Protein 5Y4M (pdb70)

Sequence (150 aa):
PCDEPLVSSGLPHVAFSSSSSSISGSSYSPGYAKINKRGGAGGWSPSDSDHYQWLQVDFGNRKQISAIATQGRYSSSDWVTQYRMMLYSDTGRNWKPYHQDGNIWAFPGNINSDGVVRHELQHPIIARYVRIVPLDWNGEGRIGLRIEVYGCAA

Nearest PDB structures (foldseek):
  5y4m-assembly1_A  TM=1.007E+00  e=1.841E-32  Homo sapiens
  1iqd-assembly1_C  TM=9.347E-01  e=3.687E-14  Homo sapiens
  4ki5-assembly1_M  TM=9.322E-01  e=5.749E-14  Homo sapiens
  7kbt-assembly1_A  TM=9.196E-01  e=7.393E-13  Sus scrofa
  4lpl-assembly1_A  TM=7.654E-01  e=4.663E-06  Clostridium perfringens ATCC 13124

Structure (mmCIF, N/CA/C/O backbone):
data_5Y4M
#
_entry.id   5Y4M
#
_cell.length_a   36.250
_cell.length_b   59.680
_cell.length_c   62.599
_cell.angle_alpha   90.00
_cell.angle_beta   90.00
_cell.angle_gamma   90.00
#
_symmetry.space_group_name_H-M   'P 21 21 21'
#
loop_
_entity.id
_entity.type
_entity.pdbx_description
1 polymer 'human CASPR2 Disc domain'
2 non-polymer 1,2-ETHANEDIOL
3 water water
#
loop_
_atom_site.group_PDB
_atom_site.id
_atom_site.type_symbol
_atom_site.label_atom_id
_atom_site.label_alt_id
_atom_site.label_comp_id
_atom_site.label_asym_id
_atom_site.label_entity_id
_atom_site.label_seq_id
_atom_site.pdbx_PDB_ins_code
_atom_site.Cartn_x
_atom_site.Cartn_y
_atom_site.Cartn_z
_atom_site.occupancy
_atom_site.B_iso_or_equiv
_atom_site.auth_seq_id
_atom_site.auth_comp_id
_atom_site.auth_asym_id
_atom_site.auth_atom_id
_atom_site.pdbx_PDB_model_num
ATOM 1 N N . PRO A 1 5 ? -11.546 25.804 -24.362 1.00 31.65 34 PRO A N 1
ATOM 2 C CA . PRO A 1 5 ? -10.727 25.036 -23.420 1.00 31.41 34 PRO A CA 1
ATOM 3 C C . PRO A 1 5 ? -10.946 23.536 -23.552 1.00 29.61 34 PRO A C 1
ATOM 4 O O . PRO A 1 5 ? -11.982 23.084 -24.035 1.00 31.46 34 PRO A O 1
ATOM 8 N N . CYS A 1 6 ? -9.954 22.770 -23.119 1.00 26.25 35 CYS A N 1
ATOM 9 C CA . CYS A 1 6 ? -9.981 21.313 -23.192 1.00 25.09 35 CYS A CA 1
ATOM 10 C C . CYS A 1 6 ? -9.999 20.802 -21.758 1.00 23.34 35 CYS A C 1
ATOM 11 O O . CYS A 1 6 ? -8.956 20.451 -21.198 1.00 23.95 35 CYS A O 1
ATOM 14 N N . ASP A 1 7 ? -11.197 20.761 -21.156 1.00 22.64 36 ASP A N 1
ATOM 15 C CA . ASP A 1 7 ? -11.280 20.488 -19.724 1.00 22.98 36 ASP A CA 1
ATOM 16 C C . ASP A 1 7 ? -12.607 19.857 -19.304 1.00 21.79 36 ASP A C 1
ATOM 17 O O . ASP A 1 7 ? -13.061 20.078 -18.176 1.00 22.37 36 ASP A O 1
ATOM 22 N N . GLU A 1 8 ? -13.228 19.068 -20.173 1.00 20.15 37 GLU A N 1
ATOM 23 C CA . GLU A 1 8 ? -14.423 18.338 -19.784 1.00 19.97 37 GLU A CA 1
ATOM 24 C C . GLU A 1 8 ? -14.045 17.142 -18.909 1.00 17.14 37 GLU A C 1
ATOM 25 O O . GLU A 1 8 ? -13.000 16.523 -19.110 1.00 16.11 37 GLU A O 1
ATOM 31 N N . PRO A 1 9 ? -14.892 16.778 -17.947 1.00 16.52 38 PRO A N 1
ATOM 32 C CA . PRO A 1 9 ? -14.643 15.549 -17.177 1.00 16.18 38 PRO A CA 1
ATOM 33 C C . PRO A 1 9 ? -14.801 14.332 -18.078 1.00 16.48 38 PRO A C 1
ATOM 34 O O . PRO A 1 9 ? -15.860 14.111 -18.665 1.00 19.17 38 PRO A O 1
ATOM 38 N N . LEU A 1 10 ? -13.7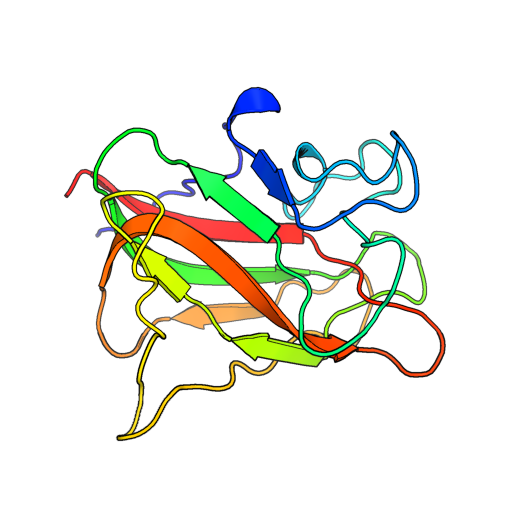35 13.543 -18.184 1.00 14.66 39 LEU A N 1
ATOM 39 C CA . LEU A 1 10 ? -13.710 12.393 -19.078 1.00 15.08 39 LEU A CA 1
ATOM 40 C C . LEU A 1 10 ? -14.068 11.081 -18.397 1.00 14.57 39 LEU A C 1
ATOM 41 O O . LEU A 1 10 ? -14.378 10.108 -19.096 1.00 17.00 39 LEU A O 1
ATOM 46 N N . VAL A 1 11 ? -14.042 11.028 -17.066 1.00 13.42 40 VAL A N 1
ATOM 47 C CA . VAL A 1 11 ? -14.223 9.782 -16.325 1.00 13.16 40 VAL A CA 1
ATOM 48 C C . VAL A 1 11 ? -15.628 9.641 -15.747 1.00 14.39 40 VAL A C 1
ATOM 49 O O . VAL A 1 11 ? -16.171 8.534 -15.696 1.00 14.91 40 VAL A O 1
ATOM 53 N N . SER A 1 12 ? -16.240 10.758 -15.342 1.00 15.60 41 SER A N 1
ATOM 54 C CA A SER A 1 12 ? -17.464 10.690 -14.544 0.52 17.03 41 SER A CA 1
ATOM 55 C CA B SER A 1 12 ? -17.464 10.689 -14.544 0.48 17.60 41 SER A CA 1
ATOM 56 C C . SER A 1 12 ? -18.558 9.885 -15.234 1.00 16.96 41 SER A C 1
ATOM 57 O O . SER A 1 12 ? -19.340 9.196 -14.567 1.00 16.92 41 SER A O 1
ATOM 62 N N . GLY A 1 13 ? -18.642 9.966 -16.560 1.00 16.90 42 GLY A N 1
ATOM 63 C CA . GLY A 1 13 ? -19.699 9.308 -17.297 1.00 18.45 42 GLY A CA 1
ATOM 64 C C . GLY A 1 13 ? -19.398 7.917 -17.817 1.00 19.53 42 GLY A C 1
ATOM 65 O O . GLY A 1 13 ? -20.256 7.333 -18.484 1.00 21.82 42 GLY A O 1
ATOM 66 N N . LEU A 1 14 ? -18.231 7.350 -17.519 1.00 17.35 43 LEU A N 1
ATOM 67 C CA . LEU A 1 14 ? -17.832 6.087 -18.127 1.00 17.77 43 LEU A CA 1
ATOM 68 C C . LEU A 1 14 ? -18.524 4.901 -17.461 1.00 17.11 43 LEU A C 1
ATOM 69 O O . LEU A 1 14 ? -18.737 4.899 -16.249 1.00 17.05 43 LEU A O 1
ATOM 74 N N . PRO A 1 15 ? -18.842 3.861 -18.225 1.00 17.46 44 PRO A N 1
ATOM 75 C CA . PRO A 1 15 ? -19.391 2.643 -17.627 1.00 17.34 44 PRO A CA 1
ATOM 76 C C . PRO A 1 15 ? -18.295 1.845 -16.937 1.00 15.74 44 PRO A C 1
ATOM 77 O O . PRO A 1 15 ? -17.103 2.046 -17.172 1.00 15.70 44 PRO A O 1
ATOM 81 N N . HIS A 1 16 ? -18.728 0.911 -16.084 1.00 16.27 45 HIS A N 1
ATOM 82 C CA . HIS A 1 16 ? -17.781 0.050 -15.375 1.00 16.28 45 HIS A CA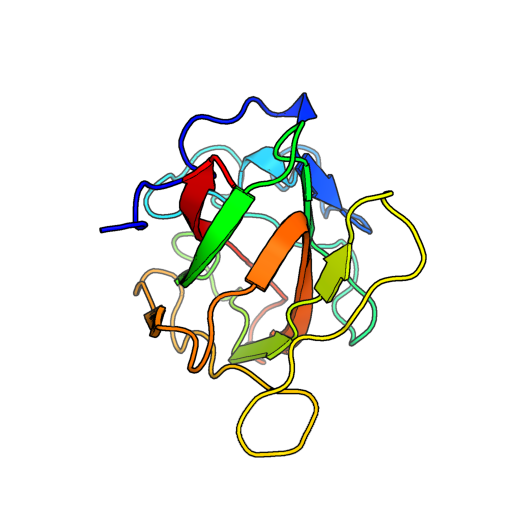 1
ATOM 83 C C . HIS A 1 16 ? -16.790 -0.622 -16.316 1.00 15.16 45 HIS A C 1
ATOM 84 O O . HIS A 1 16 ? -15.620 -0.799 -15.963 1.00 15.10 45 HIS A O 1
ATOM 91 N N . VAL A 1 17 ? -17.238 -1.017 -17.514 1.00 14.51 46 VAL A N 1
ATOM 92 C CA . VAL A 1 17 ? -16.377 -1.771 -18.421 1.00 15.24 46 VAL A CA 1
ATOM 93 C C . VAL A 1 17 ? -15.176 -0.974 -18.916 1.00 15.72 46 VAL A C 1
ATOM 94 O O . VAL A 1 17 ? -14.231 -1.563 -19.443 1.00 17.34 46 VAL A O 1
ATOM 98 N N . ALA A 1 18 ? -15.188 0.353 -18.766 1.00 14.13 47 ALA A N 1
ATOM 99 C CA . ALA A 1 18 ? -14.050 1.172 -19.164 1.00 14.00 47 ALA A CA 1
ATOM 100 C C . ALA A 1 18 ? -12.924 1.157 -18.139 1.00 13.22 47 ALA A C 1
ATOM 101 O O . ALA A 1 18 ? -11.822 1.619 -18.446 1.00 14.12 47 ALA A O 1
ATOM 103 N N . PHE A 1 19 ? -13.175 0.634 -16.945 1.00 13.22 48 PHE A N 1
ATOM 104 C CA . PHE A 1 19 ? -12.208 0.639 -15.859 1.00 12.52 48 PHE A CA 1
ATOM 105 C C . PHE A 1 19 ? -11.602 -0.744 -15.674 1.00 13.05 48 PHE A C 1
ATOM 106 O O . PHE A 1 19 ? -12.275 -1.767 -15.827 1.00 15.03 48 PHE A O 1
ATOM 114 N N . SER A 1 20 ? -10.336 -0.765 -15.279 1.00 12.88 49 SER A N 1
ATOM 115 C CA . SER A 1 20 ? -9.679 -2.003 -14.896 1.00 12.91 49 SER A CA 1
ATOM 116 C C . SER A 1 20 ? -8.641 -1.661 -13.839 1.00 12.31 49 SER A C 1
ATOM 117 O O . SER A 1 20 ? -8.345 -0.490 -13.592 1.00 12.77 49 SER A O 1
ATOM 120 N N . SER A 1 21 ? -8.099 -2.691 -13.197 1.00 12.70 50 SER A N 1
ATOM 121 C CA . SER A 1 21 ? -7.122 -2.449 -12.145 1.00 12.80 50 SER A CA 1
ATOM 122 C C . SER A 1 21 ? -6.274 -3.690 -11.941 1.00 12.34 50 SER A C 1
ATOM 123 O O . SER A 1 21 ? -6.652 -4.795 -12.337 1.00 13.88 50 SER A O 1
ATOM 126 N N . SER A 1 22 ? -5.139 -3.489 -11.274 1.00 13.48 51 SER A N 1
ATOM 127 C CA . SER A 1 22 ? -4.274 -4.603 -10.909 1.00 14.66 51 SER A CA 1
ATOM 128 C C . SER A 1 22 ? -5.012 -5.628 -10.053 1.00 15.35 51 SER A C 1
ATOM 129 O O . SER A 1 22 ? -4.834 -6.839 -10.234 1.00 18.03 51 SER A O 1
ATOM 132 N N . SER A 1 23 ? -5.838 -5.162 -9.115 1.00 14.37 52 SER A N 1
ATOM 133 C CA . SER A 1 23 ? -6.615 -6.015 -8.224 1.00 15.68 52 SER A CA 1
ATOM 134 C C . SER A 1 23 ? -7.639 -5.135 -7.526 1.00 14.85 52 SER A C 1
ATOM 135 O O . SER A 1 23 ? -7.623 -3.910 -7.660 1.00 15.49 52 SER A O 1
ATOM 138 N N . SER A 1 24 ? -8.521 -5.775 -6.764 1.00 14.77 53 SER A N 1
ATOM 139 C CA A SER A 1 24 ? -9.475 -5.064 -5.926 0.56 14.29 53 SER A CA 1
ATOM 140 C CA B SER A 1 24 ? -9.478 -5.065 -5.927 0.44 14.75 53 SER A CA 1
ATOM 141 C C . SER A 1 24 ? -9.714 -5.886 -4.668 1.00 14.07 53 SER A C 1
ATOM 142 O O . SER A 1 24 ? -9.633 -7.116 -4.689 1.00 15.79 53 SER A O 1
ATOM 147 N N . ILE A 1 25 ? -10.019 -5.196 -3.567 1.00 14.27 54 ILE A N 1
ATOM 148 C CA . ILE A 1 25 ? -10.256 -5.908 -2.310 1.00 14.43 54 ILE A CA 1
ATOM 149 C C . ILE A 1 25 ? -11.468 -6.821 -2.428 1.00 15.13 54 ILE A C 1
ATOM 150 O O . ILE A 1 25 ? -11.475 -7.939 -1.899 1.00 17.08 54 ILE A O 1
ATOM 155 N N . SER A 1 26 ? -12.501 -6.366 -3.127 1.00 14.78 55 SER A N 1
ATOM 156 C CA . SER A 1 26 ? -13.735 -7.112 -3.335 1.00 15.08 55 SER A CA 1
ATOM 157 C C . SER A 1 26 ? -14.493 -6.412 -4.450 1.00 15.39 55 SER A C 1
ATOM 158 O O . SER A 1 26 ? -14.060 -5.373 -4.961 1.00 15.18 55 SER A O 1
ATOM 161 N N . GLY A 1 27 ? -15.651 -6.973 -4.801 1.00 16.38 56 GLY A N 1
ATOM 162 C CA . GLY A 1 27 ? -16.483 -6.358 -5.818 1.00 17.19 56 GLY A CA 1
ATOM 163 C C . GLY A 1 27 ? -16.891 -4.934 -5.494 1.00 16.14 56 GLY A C 1
ATOM 164 O O . GLY A 1 27 ? -17.037 -4.108 -6.400 1.00 15.99 56 GLY A O 1
ATOM 165 N N . SER A 1 28 ? -17.071 -4.617 -4.207 1.00 15.56 57 SER A N 1
ATOM 166 C CA A SER A 1 28 ? -17.462 -3.259 -3.848 0.37 15.31 57 SER A CA 1
ATOM 167 C CA B SER A 1 28 ? -17.445 -3.265 -3.802 0.63 15.41 57 SER A CA 1
ATOM 168 C C . SER A 1 28 ? -16.327 -2.265 -4.040 1.00 14.45 57 SER A C 1
ATOM 169 O O . SER A 1 28 ? -16.580 -1.059 -4.061 1.00 14.83 57 SER A O 1
ATOM 174 N N . TYR A 1 29 ? -15.096 -2.743 -4.197 1.00 12.93 58 TYR A N 1
ATOM 175 C CA . TYR A 1 29 ? -13.942 -1.897 -4.456 1.00 12.71 58 TYR A CA 1
ATOM 176 C C . TYR A 1 29 ? -13.552 -1.907 -5.931 1.00 12.92 58 TYR A C 1
ATOM 177 O O . TYR A 1 29 ? -12.424 -1.527 -6.281 1.00 13.92 58 TYR A O 1
ATOM 186 N N . SER A 1 30 ? -14.454 -2.358 -6.800 1.00 13.61 59 SER A N 1
ATOM 187 C CA . SER A 1 30 ? -14.163 -2.452 -8.219 1.00 14.76 59 SER A CA 1
ATOM 188 C C . SER A 1 30 ? -13.741 -1.090 -8.765 1.00 13.38 59 SER A C 1
ATOM 189 O O . SER A 1 30 ? -14.196 -0.045 -8.286 1.00 13.55 59 SER A O 1
ATOM 192 N N . PRO A 1 31 ? -12.884 -1.073 -9.788 1.00 13.01 60 PRO A N 1
ATOM 193 C CA . PRO A 1 31 ? -12.302 0.201 -10.219 1.00 13.47 60 PRO A CA 1
ATOM 194 C C . PRO A 1 31 ? -13.305 1.192 -10.777 1.00 12.90 60 PRO A C 1
ATOM 195 O O . PRO A 1 31 ? -13.043 2.397 -10.724 1.00 13.62 60 PRO A O 1
ATOM 199 N N . GLY A 1 32 ? -14.457 0.738 -11.271 1.00 12.48 61 GLY A N 1
ATOM 200 C CA . GLY A 1 32 ? -15.485 1.664 -11.711 1.00 13.43 61 GLY A CA 1
ATOM 201 C C . GLY A 1 32 ? -16.074 2.522 -10.603 1.00 13.25 61 GLY A C 1
ATOM 202 O O . GLY A 1 32 ? -16.794 3.481 -10.901 1.00 15.26 61 GLY A O 1
ATOM 203 N N . TYR A 1 33 ? -15.798 2.200 -9.338 1.00 12.42 62 TYR A N 1
ATOM 204 C CA . TYR A 1 33 ? -16.195 3.054 -8.234 1.00 12.37 62 TYR A CA 1
ATOM 205 C C . TYR A 1 33 ? -15.209 4.192 -7.980 1.00 12.83 62 TYR A C 1
ATOM 206 O O . TYR A 1 33 ? -15.440 4.998 -7.075 1.00 16.12 62 TYR A O 1
ATOM 215 N N . ALA A 1 34 ? -14.153 4.313 -8.785 1.00 11.91 63 ALA A N 1
ATOM 216 C CA . ALA A 1 34 ? -13.127 5.338 -8.585 1.00 11.98 63 ALA A CA 1
ATOM 217 C C . ALA A 1 34 ? -13.478 6.654 -9.275 1.00 12.61 63 ALA A C 1
ATOM 218 O O . ALA A 1 34 ? -12.694 7.193 -10.056 1.00 12.67 63 ALA A O 1
ATOM 220 N N . LYS A 1 35 ? -14.658 7.193 -8.973 1.00 12.63 64 LYS A N 1
ATOM 221 C CA . LYS A 1 35 ? -15.136 8.440 -9.567 1.00 12.13 64 LYS A CA 1
ATOM 222 C C . LYS A 1 35 ? -15.289 9.488 -8.473 1.00 12.59 64 LYS A C 1
ATOM 223 O O . LYS A 1 35 ? -15.946 9.235 -7.458 1.00 13.04 64 LYS A O 1
ATOM 229 N N . ILE A 1 36 ? -14.680 10.663 -8.669 1.00 12.36 65 ILE A N 1
ATOM 230 C CA . ILE A 1 36 ? -14.730 11.676 -7.614 1.00 13.69 65 ILE A CA 1
ATOM 231 C C . ILE A 1 36 ? -16.164 12.068 -7.280 1.00 14.82 65 ILE A C 1
ATOM 232 O O . ILE A 1 36 ? -17.052 12.100 -8.141 1.00 15.32 65 ILE A O 1
ATOM 237 N N . ASN A 1 37 ? -16.391 12.356 -5.998 1.00 16.33 66 ASN A N 1
ATOM 238 C CA . ASN A 1 37 ? -17.660 12.887 -5.496 1.00 19.12 66 ASN A CA 1
ATOM 239 C C . ASN A 1 37 ? -18.805 11.904 -5.663 1.00 19.92 66 ASN A C 1
ATOM 240 O O . ASN A 1 37 ? -19.973 12.300 -5.624 1.00 23.53 66 ASN A O 1
ATOM 245 N N . LYS A 1 38 ? -18.482 10.632 -5.864 1.00 18.18 67 LYS A N 1
ATOM 246 C CA . LYS A 1 38 ? -19.450 9.551 -5.908 1.00 19.41 67 LYS A CA 1
ATOM 247 C C . LYS A 1 38 ? -19.071 8.542 -4.836 1.00 17.59 67 LYS A C 1
ATOM 248 O O . LYS A 1 38 ? -17.904 8.443 -4.437 1.00 18.50 67 LYS A O 1
ATOM 254 N N . ARG A 1 39 ? -20.073 7.825 -4.336 1.00 15.70 68 ARG A N 1
ATOM 255 C CA . ARG A 1 39 ? -19.892 7.029 -3.128 1.00 15.54 68 ARG A CA 1
ATOM 256 C C . ARG A 1 39 ? -20.473 5.631 -3.273 1.00 18.10 68 ARG A C 1
ATOM 257 O O . ARG A 1 39 ? -20.765 4.981 -2.265 1.00 20.62 68 ARG A O 1
ATOM 265 N N . GLY A 1 40 ? -20.615 5.152 -4.510 1.00 17.48 69 GLY A N 1
ATOM 266 C CA . GLY A 1 40 ? -21.076 3.800 -4.731 1.00 17.19 69 GLY A CA 1
ATOM 267 C C . GLY A 1 40 ? -20.071 2.769 -4.255 1.00 15.52 69 GLY A C 1
ATOM 268 O O . GLY A 1 40 ? -18.881 3.043 -4.086 1.00 15.47 69 GLY A O 1
ATOM 269 N N . GLY A 1 41 ? -20.578 1.562 -4.015 1.00 14.99 70 GLY A N 1
ATOM 270 C CA . GLY A 1 41 ? -19.714 0.488 -3.552 1.00 14.95 70 GLY A CA 1
ATOM 271 C C . GLY A 1 41 ? -19.030 0.842 -2.246 1.00 14.76 70 GLY A C 1
ATOM 272 O O . GLY A 1 41 ? -19.640 1.388 -1.320 1.00 15.86 70 GLY A O 1
ATOM 273 N N . ALA A 1 42 ? -17.741 0.518 -2.166 1.00 13.65 71 ALA A N 1
ATOM 274 C CA . ALA A 1 42 ? -16.930 0.853 -1.004 1.00 12.90 71 ALA A CA 1
ATOM 275 C C . ALA A 1 42 ? -16.535 2.323 -0.966 1.00 12.58 71 ALA A C 1
ATOM 276 O O . ALA A 1 42 ? -15.841 2.745 -0.034 1.00 13.76 71 ALA A O 1
ATOM 278 N N . GLY A 1 43 ? -16.962 3.110 -1.945 1.00 12.77 72 GLY A N 1
ATOM 279 C CA . GLY A 1 43 ? -16.641 4.522 -1.972 1.00 13.03 72 GLY A CA 1
ATOM 280 C C . GLY A 1 43 ? -15.348 4.852 -2.666 1.00 12.09 72 GLY A C 1
ATOM 281 O O . GLY A 1 43 ? -14.828 5.960 -2.485 1.00 11.82 72 GLY A O 1
ATOM 282 N N . GLY A 1 44 ? -14.816 3.927 -3.448 1.00 12.89 73 GLY A N 1
ATOM 283 C CA . GLY A 1 44 ? -13.583 4.126 -4.179 1.00 12.74 73 GLY A CA 1
ATOM 284 C C . GLY A 1 44 ? -12.957 2.789 -4.480 1.00 11.94 73 GLY A C 1
ATOM 285 O O . GLY A 1 44 ? -13.441 1.740 -4.051 1.00 13.21 73 GLY A O 1
ATOM 286 N N . TRP A 1 45 ? -11.881 2.839 -5.265 1.00 11.59 74 TRP A N 1
ATOM 287 C CA . TRP A 1 45 ? -11.096 1.651 -5.559 1.00 11.51 74 TRP A CA 1
ATOM 288 C C . TRP A 1 45 ? -10.000 1.449 -4.517 1.00 11.75 74 TRP A C 1
ATOM 289 O O . TRP A 1 45 ? -9.319 2.397 -4.121 1.00 12.46 74 TRP A O 1
ATOM 300 N N . SER A 1 46 ? -9.800 0.191 -4.116 1.00 12.29 75 SER A N 1
ATOM 301 C CA . SER A 1 46 ? -8.611 -0.186 -3.360 1.00 12.83 75 SER A CA 1
ATOM 302 C C . SER A 1 46 ? -8.127 -1.513 -3.926 1.00 12.92 75 SER A C 1
ATOM 303 O O . SER A 1 46 ? -8.937 -2.440 -4.087 1.00 13.16 75 SER A O 1
ATOM 306 N N . PRO A 1 47 ? -6.828 -1.653 -4.172 1.00 13.18 76 PRO A N 1
ATOM 307 C CA . PRO A 1 47 ? -6.268 -2.954 -4.542 1.00 14.17 76 PRO A CA 1
ATOM 308 C C . PRO A 1 47 ? -6.189 -3.862 -3.326 1.00 15.45 76 PRO A C 1
ATOM 309 O O . PRO A 1 47 ? -6.197 -3.419 -2.176 1.00 15.90 76 PRO A O 1
ATOM 313 N N . SER A 1 48 ? -6.104 -5.166 -3.589 1.00 16.43 77 SER A N 1
ATOM 314 C CA . SER A 1 48 ? -6.046 -6.106 -2.473 1.00 18.65 77 SER A CA 1
ATOM 315 C C . SER A 1 48 ? -4.734 -5.986 -1.703 1.00 19.78 77 SER A C 1
ATOM 316 O O . SER A 1 48 ? -4.700 -6.244 -0.494 1.00 21.43 77 SER A O 1
ATOM 319 N N . ASP A 1 49 ? -3.655 -5.591 -2.373 1.00 20.46 78 ASP A N 1
ATOM 320 C CA . ASP A 1 49 ? -2.381 -5.307 -1.731 1.00 22.61 78 ASP A CA 1
ATOM 321 C C . ASP A 1 49 ? -1.972 -3.879 -2.062 1.00 21.54 78 ASP A C 1
ATOM 322 O O . ASP A 1 49 ? -2.149 -3.426 -3.195 1.00 20.72 78 ASP A O 1
ATOM 327 N N . SER A 1 50 ? -1.424 -3.168 -1.078 1.00 22.21 79 SER A N 1
ATOM 328 C CA . SER A 1 50 ? -0.909 -1.819 -1.293 1.00 22.64 79 SER A CA 1
ATOM 329 C C . SER A 1 50 ? 0.612 -1.871 -1.367 1.00 23.79 79 SER A C 1
ATOM 330 O O . SER A 1 50 ? 1.286 -2.179 -0.377 1.00 25.43 79 SER A O 1
ATOM 333 N N . ASP A 1 51 ? 1.143 -1.588 -2.551 1.00 23.88 80 ASP A N 1
ATOM 334 C CA . ASP A 1 51 ? 2.575 -1.464 -2.783 1.00 25.18 80 ASP A CA 1
ATOM 335 C C . ASP A 1 51 ? 2.768 -0.479 -3.930 1.00 24.80 80 ASP A C 1
ATOM 336 O O . ASP A 1 51 ? 1.831 0.219 -4.328 1.00 24.31 80 ASP A O 1
ATOM 341 N N . HIS A 1 52 ? 3.981 -0.428 -4.472 1.00 24.68 81 HIS A N 1
ATOM 342 C CA . HIS A 1 52 ? 4.314 0.526 -5.520 1.00 26.18 81 HIS A CA 1
ATOM 343 C C . HIS A 1 52 ? 3.971 0.019 -6.911 1.00 24.78 81 HIS A C 1
ATOM 344 O O . HIS A 1 52 ? 4.312 0.682 -7.896 1.00 25.86 81 HIS A O 1
ATOM 351 N N . TYR A 1 53 ? 3.289 -1.123 -7.014 1.00 22.91 82 TYR A N 1
ATOM 352 C CA . TYR A 1 53 ? 3.083 -1.788 -8.293 1.00 22.37 82 TYR A CA 1
ATOM 353 C C . TYR A 1 53 ? 1.612 -2.073 -8.554 1.00 19.88 82 TYR A C 1
ATOM 354 O O . TYR A 1 53 ? 1.269 -3.014 -9.278 1.00 21.81 82 TYR A O 1
ATOM 363 N N . GLN A 1 54 ? 0.730 -1.259 -7.998 1.00 16.78 83 GLN A N 1
ATOM 364 C CA . GLN A 1 54 ? -0.689 -1.338 -8.306 1.00 15.75 83 GLN A CA 1
ATOM 365 C C . GLN A 1 54 ? -1.044 -0.281 -9.339 1.00 15.08 83 GLN A C 1
ATOM 366 O O . GLN A 1 54 ? -0.263 0.630 -9.621 1.00 16.95 83 GLN A O 1
ATOM 372 N N . TRP A 1 55 ? -2.247 -0.398 -9.896 1.00 14.11 84 TRP A N 1
ATOM 373 C CA . TRP A 1 55 ? -2.661 0.563 -10.903 1.00 13.75 84 TRP A CA 1
ATOM 374 C C . TRP A 1 55 ? -4.168 0.526 -11.079 1.00 12.51 84 TRP A C 1
ATOM 375 O O . TRP A 1 55 ? -4.809 -0.525 -10.972 1.00 12.78 84 TRP A O 1
ATOM 386 N N . LEU A 1 56 ? -4.709 1.703 -11.359 1.00 12.70 85 LEU A N 1
ATOM 387 C CA . LEU A 1 56 ? -6.083 1.904 -11.783 1.00 12.37 85 LEU A CA 1
ATOM 388 C C . LEU A 1 56 ? -6.035 2.406 -13.217 1.00 12.16 85 LEU A C 1
ATOM 389 O O . LEU A 1 56 ? -5.300 3.350 -13.514 1.00 13.42 85 LEU A O 1
ATOM 394 N N . GLN A 1 57 ? -6.804 1.785 -14.104 1.00 11.93 86 GLN A N 1
ATOM 395 C CA . GLN A 1 57 ? -6.761 2.114 -15.523 1.00 12.27 86 GLN A CA 1
ATOM 396 C C . GLN A 1 57 ? -8.130 2.544 -16.029 1.00 11.96 86 GLN A C 1
ATOM 397 O O . GLN A 1 57 ? -9.146 1.920 -15.701 1.00 12.61 86 GLN A O 1
ATOM 403 N N . VAL A 1 58 ? -8.142 3.574 -16.879 1.00 12.01 87 VAL A N 1
ATOM 404 C CA . VAL A 1 58 ? -9.330 3.969 -17.624 1.00 12.08 87 VAL A CA 1
ATOM 405 C C . VAL A 1 58 ? -9.020 3.934 -19.113 1.00 13.08 87 VAL A C 1
ATOM 406 O O . VAL A 1 58 ? -7.958 4.389 -19.549 1.00 13.27 87 VAL A O 1
ATOM 410 N N . ASP A 1 59 ? -9.954 3.384 -19.882 1.00 13.45 88 ASP A N 1
ATOM 411 C CA . ASP A 1 59 ? -9.911 3.380 -21.340 1.00 13.47 88 ASP A CA 1
ATOM 412 C C . ASP A 1 59 ? -10.959 4.374 -21.821 1.00 13.78 88 ASP A C 1
ATOM 413 O O . ASP A 1 59 ? -12.162 4.142 -21.657 1.00 14.99 88 ASP A O 1
ATOM 418 N N . PHE A 1 60 ? -10.503 5.470 -22.432 1.00 13.75 89 PHE A N 1
ATOM 419 C CA . PHE A 1 60 ? -11.421 6.461 -22.979 1.00 14.24 89 PHE A CA 1
ATOM 420 C C . PHE A 1 60 ? -11.981 6.065 -24.335 1.00 15.35 89 PHE A C 1
ATOM 421 O O . PHE A 1 60 ? -12.862 6.763 -24.842 1.00 17.05 89 PHE A O 1
ATOM 429 N N . GLY A 1 61 ? -11.501 4.969 -24.917 1.00 15.33 90 GLY A N 1
ATOM 430 C CA . GLY A 1 61 ? -12.015 4.441 -26.165 1.00 16.01 90 GLY A CA 1
ATOM 431 C C . GLY A 1 61 ? -11.370 5.003 -27.416 1.00 16.68 90 GLY A C 1
ATOM 432 O O . GLY A 1 61 ? -11.287 4.302 -28.432 1.00 18.75 90 GLY A O 1
ATOM 433 N N . ASN A 1 62 ? -10.941 6.257 -27.377 1.00 16.24 91 ASN A N 1
ATOM 434 C CA . ASN A 1 62 ? -10.129 6.838 -28.436 1.00 16.65 91 ASN A CA 1
ATOM 435 C C . ASN A 1 62 ? -9.238 7.883 -27.782 1.00 16.94 91 ASN A C 1
ATOM 436 O O . ASN A 1 62 ? -9.237 8.036 -26.558 1.00 17.94 91 ASN A O 1
ATOM 441 N N . ARG A 1 63 ? -8.472 8.598 -28.592 1.00 16.51 92 ARG A N 1
ATOM 442 C CA . ARG A 1 63 ? -7.471 9.495 -28.036 1.00 16.51 92 ARG A CA 1
ATOM 443 C C . ARG A 1 63 ? -8.111 10.776 -27.522 1.00 16.07 92 ARG A C 1
ATOM 444 O O . ARG A 1 63 ? -8.907 11.415 -28.219 1.00 16.92 92 ARG A O 1
ATOM 452 N N . LYS A 1 64 ? -7.764 11.138 -26.291 1.00 15.50 93 LYS A N 1
ATOM 453 C CA . LYS A 1 64 ? -8.215 12.370 -25.668 1.00 14.93 93 LYS A CA 1
ATOM 454 C C . LYS A 1 64 ? -7.004 13.227 -25.350 1.00 15.52 93 LYS A C 1
ATOM 455 O O . LYS A 1 64 ? -5.956 12.713 -24.939 1.00 16.26 93 LYS A O 1
ATOM 461 N N . GLN A 1 65 ? -7.159 14.532 -25.523 1.00 15.53 94 GLN A N 1
ATOM 462 C CA . GLN A 1 65 ? -6.193 15.470 -24.980 1.00 16.94 94 GLN A CA 1
ATOM 463 C C . GLN A 1 65 ? -6.566 15.737 -23.533 1.00 17.22 94 GLN A C 1
ATOM 464 O O . GLN A 1 65 ? -7.740 15.939 -23.214 1.00 18.02 94 GLN A O 1
ATOM 470 N N . ILE A 1 66 ? -5.574 15.703 -22.654 1.00 16.60 95 ILE A N 1
ATOM 471 C CA . ILE A 1 66 ? -5.798 15.728 -21.216 1.00 15.87 95 ILE A CA 1
ATOM 472 C C . ILE A 1 66 ? -5.048 16.913 -20.640 1.00 15.39 95 ILE A C 1
ATOM 473 O O . ILE A 1 66 ? -3.843 17.056 -20.866 1.00 16.40 95 ILE A O 1
ATOM 478 N N . SER A 1 67 ? -5.755 17.751 -19.882 1.00 15.83 96 SER A N 1
ATOM 479 C CA . SER A 1 67 ? -5.157 18.952 -19.320 1.00 15.51 96 SER A CA 1
ATOM 480 C C . SER A 1 67 ? -5.010 18.935 -17.808 1.00 14.79 96 SER A C 1
ATOM 481 O O . SER A 1 67 ? -4.241 19.741 -17.277 1.00 14.78 96 SER A O 1
ATOM 484 N N . ALA A 1 68 ? -5.726 18.064 -17.103 1.00 13.65 97 ALA A N 1
ATOM 485 C CA . ALA A 1 68 ? -5.691 18.088 -15.648 1.00 14.02 97 ALA A CA 1
ATOM 486 C C . ALA A 1 68 ? -6.176 16.753 -15.118 1.00 13.80 97 ALA A C 1
ATOM 487 O O . ALA A 1 68 ? -6.873 16.002 -15.805 1.00 14.55 97 ALA A O 1
ATOM 489 N N . ILE A 1 69 ? -5.797 16.470 -13.874 1.00 13.50 98 ILE A N 1
ATOM 490 C CA . ILE A 1 69 ? -6.234 15.270 -13.178 1.00 14.29 98 ILE A CA 1
ATOM 491 C C . ILE A 1 69 ? -6.604 15.645 -11.753 1.00 14.18 98 ILE A C 1
ATOM 492 O O . ILE A 1 69 ? -6.042 16.574 -11.169 1.00 15.03 98 ILE A O 1
ATOM 497 N N . ALA A 1 70 ? -7.575 14.929 -11.199 1.00 13.50 99 ALA A N 1
ATOM 498 C CA . ALA A 1 70 ? -7.988 15.163 -9.827 1.00 13.80 99 ALA A CA 1
ATOM 499 C C . ALA A 1 70 ? -8.155 13.825 -9.131 1.00 13.63 99 ALA A C 1
ATOM 500 O O . ALA A 1 70 ? -8.561 12.832 -9.746 1.00 13.77 99 ALA A O 1
ATOM 502 N N . THR A 1 71 ? -7.839 13.806 -7.839 1.00 13.80 100 THR A N 1
ATOM 503 C CA . THR A 1 71 ? -7.982 12.599 -7.039 1.00 13.84 100 THR A CA 1
ATOM 504 C C . THR A 1 71 ? -8.635 12.903 -5.70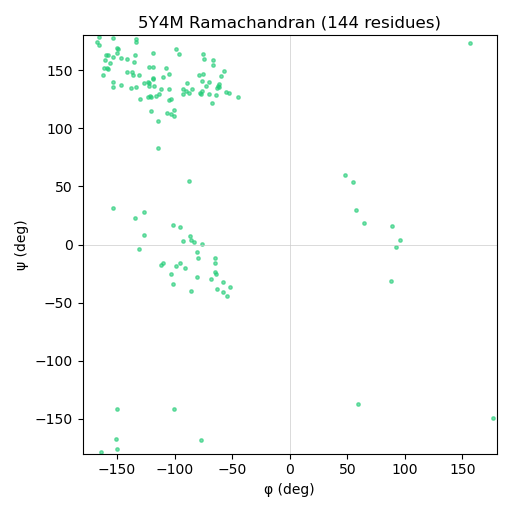2 1.00 12.88 100 THR A C 1
ATOM 505 O O . THR A 1 71 ? -8.599 14.029 -5.190 1.00 13.73 100 THR A O 1
ATOM 509 N N . GLN A 1 72 ? -9.212 11.845 -5.150 1.00 12.67 101 GLN A N 1
ATOM 510 C CA . GLN A 1 72 ? -9.787 11.802 -3.819 1.00 12.85 101 GLN A CA 1
ATOM 511 C C . GLN A 1 72 ? -9.436 10.445 -3.246 1.00 11.48 101 GLN A C 1
ATOM 512 O O . GLN A 1 72 ? -9.159 9.499 -3.993 1.00 11.71 101 GLN A O 1
ATOM 518 N N . GLY A 1 73 ? -9.491 10.338 -1.925 1.00 11.78 102 GLY A N 1
ATOM 519 C CA . GLY A 1 73 ? -9.395 9.051 -1.274 1.00 11.59 102 GLY A CA 1
ATOM 520 C C . GLY A 1 73 ? -10.695 8.282 -1.381 1.00 11.92 102 GLY A C 1
ATOM 521 O O . GLY A 1 73 ? -11.613 8.641 -2.119 1.00 12.26 102 GLY A O 1
ATOM 522 N N . ARG A 1 74 ? -10.776 7.206 -0.610 1.00 11.64 103 ARG A N 1
ATOM 523 C CA . ARG A 1 74 ? -11.981 6.393 -0.563 1.00 11.38 103 ARG A CA 1
ATOM 524 C C . ARG A 1 74 ? -12.914 6.968 0.496 1.00 11.79 103 ARG A C 1
ATOM 525 O O . ARG A 1 74 ? -12.486 7.233 1.625 1.00 12.63 103 ARG A O 1
ATOM 533 N N . TYR A 1 75 ? -14.179 7.161 0.124 1.00 12.43 104 TYR A N 1
ATOM 534 C CA . TYR A 1 75 ? -15.155 7.861 0.960 1.00 13.20 104 TYR A CA 1
ATOM 535 C C . TYR A 1 75 ? -15.101 7.420 2.417 1.00 13.14 104 TYR A C 1
ATOM 536 O O . TYR A 1 75 ? -15.199 6.228 2.725 1.00 13.45 104 TYR A O 1
ATOM 545 N N . SER A 1 76 ? -14.963 8.404 3.310 1.00 12.88 105 SER A N 1
ATOM 546 C CA . SER A 1 76 ? -15.150 8.223 4.748 1.00 14.16 105 SER A CA 1
ATOM 547 C C . SER A 1 76 ? -14.394 6.993 5.257 1.00 14.94 105 SER A C 1
ATOM 548 O O . SER A 1 76 ? -14.967 6.040 5.786 1.00 16.37 105 SER A O 1
ATOM 551 N N . SER A 1 77 ? -13.081 7.022 5.059 1.00 14.19 106 SER A N 1
ATOM 552 C CA . SER A 1 77 ? -12.228 5.896 5.414 1.00 13.85 106 SER A CA 1
ATOM 553 C C . SER A 1 77 ? -10.838 6.429 5.705 1.00 14.13 106 SER A C 1
ATOM 554 O O . SER A 1 77 ? -10.561 7.620 5.546 1.00 15.66 106 SER A O 1
ATOM 557 N N . SER A 1 78 ? -9.939 5.527 6.091 1.00 14.53 107 SER A N 1
ATOM 558 C CA . SER A 1 78 ? -8.535 5.877 6.236 1.00 14.78 107 SER A CA 1
ATOM 559 C C . SER A 1 78 ? -7.722 5.537 4.995 1.00 14.35 107 SER A C 1
ATOM 560 O O . SER A 1 78 ? -6.489 5.507 5.063 1.00 15.09 107 SER A O 1
ATOM 563 N N . ASP A 1 79 ? -8.381 5.269 3.871 1.00 13.19 108 ASP A N 1
ATOM 564 C CA . ASP A 1 79 ? -7.691 4.885 2.647 1.00 13.18 108 ASP A CA 1
ATOM 565 C C . ASP A 1 79 ? -7.583 6.088 1.716 1.00 12.02 108 ASP A C 1
ATOM 566 O O . ASP A 1 79 ? -8.602 6.597 1.229 1.00 13.13 108 ASP A O 1
ATOM 571 N N . TRP A 1 80 ? -6.353 6.530 1.457 1.00 12.39 109 TRP A N 1
ATOM 572 C CA . TRP A 1 80 ? -6.125 7.525 0.416 1.00 12.17 109 TRP A CA 1
ATOM 573 C C . TRP A 1 80 ? -4.694 7.435 -0.086 1.00 12.56 109 TRP A C 1
ATOM 574 O O . TRP A 1 80 ? -3.797 6.947 0.604 1.00 13.66 109 TRP A O 1
ATOM 585 N N . VAL A 1 81 ? -4.508 7.900 -1.313 1.00 12.20 110 VAL A N 1
ATOM 586 C CA . VAL A 1 81 ? -3.207 7.927 -1.958 1.00 11.82 110 VAL A CA 1
ATOM 587 C C . VAL A 1 81 ? -2.575 9.285 -1.697 1.00 12.46 110 VAL A C 1
ATOM 588 O O . VAL A 1 81 ? -3.204 10.321 -1.926 1.00 13.70 110 VAL A O 1
ATOM 592 N N . THR A 1 82 ? -1.326 9.285 -1.229 1.00 12.87 111 THR A N 1
ATOM 593 C CA . THR A 1 82 ? -0.635 10.518 -0.862 1.00 13.46 111 THR A CA 1
ATOM 594 C C . THR A 1 82 ? 0.313 11.039 -1.936 1.00 14.24 111 THR A C 1
ATOM 595 O O . THR A 1 82 ? 0.682 12.217 -1.891 1.00 15.14 111 THR A O 1
ATOM 599 N N . GLN A 1 83 ? 0.716 10.201 -2.887 1.00 13.83 112 GLN A N 1
ATOM 600 C CA . GLN A 1 83 ? 1.444 10.643 -4.069 1.00 15.84 112 GLN A CA 1
ATOM 601 C C . GLN A 1 83 ? 1.272 9.572 -5.125 1.00 14.24 112 GLN A C 1
ATOM 602 O O . GLN A 1 83 ? 1.086 8.399 -4.801 1.00 13.78 112 GLN A O 1
ATOM 608 N N . TYR A 1 84 ? 1.323 9.979 -6.388 1.00 13.78 113 TYR A N 1
ATOM 609 C CA . TYR A 1 84 ? 1.080 9.010 -7.445 1.00 13.06 113 TYR A CA 1
ATOM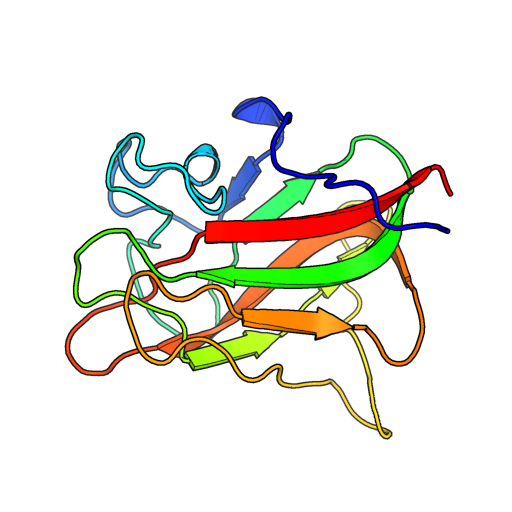 610 C C . TYR A 1 84 ? 1.787 9.427 -8.724 1.00 12.71 113 TYR A C 1
ATOM 611 O O . TYR A 1 84 ? 2.155 10.587 -8.917 1.00 13.49 113 TYR A O 1
ATOM 620 N N . ARG A 1 85 ? 1.952 8.447 -9.601 1.00 13.12 114 ARG A N 1
ATOM 621 C CA . ARG A 1 85 ? 2.442 8.631 -10.955 1.00 14.40 114 ARG A CA 1
ATOM 622 C C . ARG A 1 85 ? 1.275 8.441 -11.915 1.00 13.34 114 ARG A C 1
ATOM 623 O O . ARG A 1 85 ? 0.313 7.732 -11.616 1.00 14.34 114 ARG A O 1
ATOM 631 N N . MET A 1 86 ? 1.344 9.088 -13.068 1.00 13.32 115 MET A N 1
ATOM 632 C CA A MET A 1 86 ? 0.389 8.854 -14.140 0.55 13.61 115 MET A CA 1
ATOM 633 C CA B MET A 1 86 ? 0.388 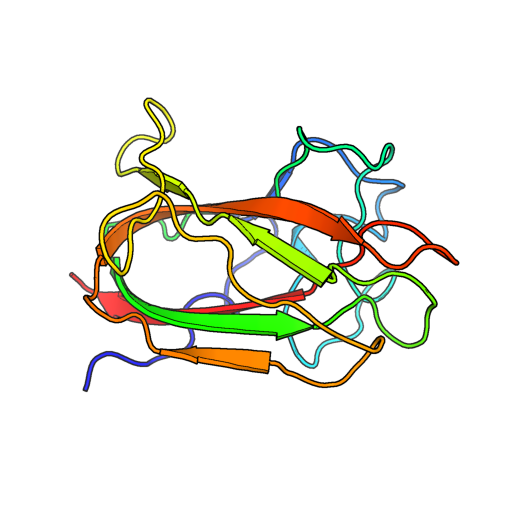8.849 -14.136 0.45 13.40 115 MET A CA 1
ATOM 634 C C . MET A 1 86 ? 1.127 8.281 -15.337 1.00 13.00 115 MET A C 1
ATOM 635 O O . MET A 1 86 ? 2.184 8.793 -15.722 1.00 14.96 115 MET A O 1
ATOM 644 N N . LEU A 1 87 ? 0.581 7.213 -15.906 1.00 12.84 116 LEU A N 1
ATOM 645 C CA . LEU A 1 87 ? 1.099 6.609 -17.124 1.00 13.73 116 LEU A CA 1
ATOM 646 C C . LEU A 1 87 ? 0.021 6.680 -18.188 1.00 13.37 116 LEU A C 1
ATOM 647 O O . LEU A 1 87 ? -1.174 6.694 -17.887 1.00 14.18 116 LEU A O 1
ATOM 652 N N . TYR A 1 88 ? 0.441 6.705 -19.447 1.00 13.05 117 TYR A N 1
ATOM 653 C CA . TYR A 1 88 ? -0.551 6.797 -20.504 1.00 13.64 117 TYR A CA 1
ATOM 654 C C . TYR A 1 88 ? -0.085 6.030 -21.731 1.00 13.42 117 TYR A C 1
ATOM 655 O O . TYR A 1 88 ? 1.103 5.749 -21.903 1.00 14.25 117 TYR A O 1
ATOM 664 N N . SER A 1 89 ? -1.045 5.700 -22.590 1.00 13.60 118 SER A N 1
ATOM 665 C CA . SER A 1 89 ? -0.753 4.896 -23.766 1.00 13.72 118 SER A CA 1
ATOM 666 C C . SER A 1 89 ? -1.880 5.069 -24.765 1.00 13.83 118 SER A C 1
ATOM 667 O O . SER A 1 89 ? -3.025 5.331 -24.387 1.00 14.43 118 SER A O 1
ATOM 670 N N . ASP A 1 90 ? -1.547 4.908 -26.044 1.00 14.56 119 ASP A N 1
ATOM 671 C CA . ASP A 1 90 ? -2.580 4.823 -27.065 1.00 15.81 119 ASP A CA 1
ATOM 672 C C . ASP A 1 90 ? -3.022 3.397 -27.335 1.00 16.15 119 ASP A C 1
ATOM 673 O O . ASP A 1 90 ? -4.120 3.197 -27.862 1.00 16.20 119 ASP A O 1
ATOM 678 N N . THR A 1 91 ? -2.201 2.410 -26.969 1.00 16.75 120 THR A N 1
ATOM 679 C CA . THR A 1 91 ? -2.420 1.019 -27.338 1.00 17.53 120 THR A CA 1
ATOM 680 C C . THR A 1 91 ? -2.807 0.129 -26.172 1.00 17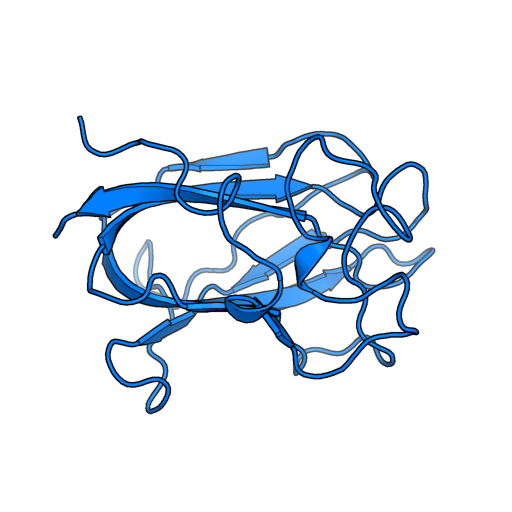.00 120 THR A C 1
ATOM 681 O O . THR A 1 91 ? -3.279 -0.986 -26.405 1.00 17.80 120 THR A O 1
ATOM 685 N N . GLY A 1 92 ? -2.602 0.576 -24.934 1.00 17.48 121 GLY A N 1
ATOM 686 C CA . GLY A 1 92 ? -2.794 -0.279 -23.782 1.00 18.20 121 GLY A CA 1
ATOM 687 C C . GLY A 1 92 ? -1.546 -0.996 -23.335 1.00 18.99 121 GLY A C 1
ATOM 688 O O . GLY A 1 92 ? -1.589 -1.714 -22.324 1.00 19.73 121 GLY A O 1
ATOM 689 N N . ARG A 1 93 ? -0.440 -0.813 -24.054 1.00 18.58 122 ARG A N 1
ATOM 690 C CA . ARG A 1 93 ? 0.858 -1.383 -23.739 1.00 19.26 122 ARG A CA 1
ATOM 691 C C . ARG A 1 93 ? 1.905 -0.279 -23.862 1.00 19.46 122 ARG A C 1
ATOM 692 O O . ARG A 1 93 ? 1.601 0.849 -24.265 1.00 18.93 122 ARG A O 1
ATOM 700 N N . ASN A 1 94 ? 3.144 -0.590 -23.485 1.00 20.59 123 ASN A N 1
ATOM 701 C CA . ASN A 1 94 ? 4.257 0.352 -23.635 1.00 21.34 123 ASN A CA 1
ATOM 702 C C . ASN A 1 94 ? 3.951 1.686 -22.957 1.00 20.75 123 ASN A C 1
ATOM 703 O O . ASN A 1 94 ? 4.036 2.760 -23.561 1.00 21.27 123 ASN A O 1
ATOM 708 N N . TRP A 1 95 ? 3.588 1.597 -21.680 1.00 18.75 124 TRP A N 1
ATOM 709 C CA . TRP A 1 95 ? 3.114 2.751 -20.934 1.00 18.71 124 TRP A CA 1
ATOM 710 C C . TRP A 1 95 ? 4.185 3.828 -20.853 1.00 18.35 124 TRP A C 1
ATOM 711 O O . TRP A 1 95 ? 5.365 3.543 -20.641 1.00 20.13 124 TRP A O 1
ATOM 722 N N . LYS A 1 96 ? 3.757 5.075 -21.035 1.00 16.83 125 LYS A N 1
ATOM 723 C CA . LYS A 1 96 ? 4.631 6.231 -20.974 1.00 17.26 125 LYS A CA 1
ATOM 724 C C . LYS A 1 96 ? 4.378 6.955 -19.665 1.00 16.61 125 LYS A C 1
ATOM 725 O O . LYS A 1 96 ? 3.230 7.330 -19.390 1.00 15.73 125 LYS A O 1
ATOM 731 N N . PRO A 1 97 ? 5.389 7.179 -18.835 1.00 16.88 126 PRO A N 1
ATOM 732 C CA . PRO A 1 97 ? 5.164 7.960 -17.615 1.00 17.34 126 PRO A CA 1
ATOM 733 C C . PRO A 1 97 ? 5.067 9.442 -17.927 1.00 17.22 126 PRO A C 1
ATOM 734 O O . PRO A 1 97 ? 5.812 9.976 -18.750 1.00 19.14 126 PRO A O 1
ATOM 738 N N . TYR A 1 98 ? 4.148 10.115 -17.246 1.00 15.03 127 TYR A N 1
ATOM 739 C CA . TYR A 1 98 ? 4.042 11.557 -17.392 1.00 14.85 127 TYR A CA 1
ATOM 740 C C . TYR A 1 98 ? 5.247 12.237 -16.753 1.00 14.23 127 TYR A C 1
ATOM 741 O O . TYR A 1 98 ? 5.598 11.946 -15.604 1.00 14.78 127 TYR A O 1
ATOM 750 N N . HIS A 1 99 ? 5.881 13.137 -17.508 1.00 15.69 128 HIS A N 1
ATOM 751 C CA . HIS A 1 99 ? 7.055 13.884 -17.069 1.00 18.14 128 HIS A CA 1
ATOM 752 C C . HIS A 1 99 ? 6.684 15.345 -16.859 1.00 19.98 128 HIS A C 1
ATOM 753 O O . HIS A 1 99 ? 5.879 15.902 -17.611 1.00 20.53 128 HIS A O 1
ATOM 760 N N . GLN A 1 100 ? 7.292 15.962 -15.844 1.00 22.28 129 GLN A N 1
ATOM 761 C CA . GLN A 1 100 ? 7.107 17.377 -15.547 1.00 26.37 129 GLN A CA 1
ATOM 762 C C . GLN A 1 100 ? 8.346 17.881 -14.823 1.00 30.45 129 GLN A C 1
ATOM 763 O O . GLN A 1 100 ? 8.903 17.181 -13.974 1.00 30.49 129 GLN A O 1
ATOM 769 N N . ASP A 1 101 ? 8.774 19.094 -15.175 1.00 33.47 130 ASP A N 1
ATOM 770 C CA . ASP A 1 101 ? 9.958 19.723 -14.586 1.00 36.55 130 ASP A CA 1
ATOM 771 C C . ASP A 1 101 ? 11.220 18.878 -14.761 1.00 37.04 130 ASP A C 1
ATOM 772 O O . ASP A 1 101 ? 12.129 18.921 -13.926 1.00 38.18 130 ASP A O 1
ATOM 777 N N . GLY A 1 102 ? 11.283 18.099 -15.840 1.00 36.13 131 GLY A N 1
ATOM 778 C CA . GLY A 1 102 ? 12.497 17.409 -16.225 1.00 35.28 131 GLY A CA 1
ATOM 779 C C . GLY A 1 102 ? 12.635 15.971 -15.775 1.00 34.00 131 GLY A C 1
ATOM 780 O O . GLY A 1 102 ? 13.690 15.370 -16.013 1.00 34.89 131 GLY A O 1
ATOM 781 N N . ASN A 1 103 ? 11.617 15.396 -15.135 1.00 31.09 132 ASN A N 1
ATOM 782 C CA . ASN A 1 103 ? 11.699 14.030 -14.638 1.00 29.50 132 ASN A CA 1
ATOM 783 C C . ASN A 1 103 ? 10.305 13.413 -14.647 1.00 24.87 132 ASN A C 1
ATOM 784 O O . ASN A 1 103 ? 9.293 14.111 -14.767 1.00 23.70 132 ASN A O 1
ATOM 789 N N . ILE A 1 104 ? 10.256 12.085 -14.518 1.00 22.18 133 ILE A N 1
ATOM 790 C CA . ILE A 1 104 ? 8.984 11.433 -14.231 1.00 20.27 133 ILE A CA 1
ATOM 791 C C . ILE A 1 104 ? 8.377 12.094 -13.007 1.00 19.25 133 ILE A C 1
ATOM 792 O O . ILE A 1 104 ? 9.043 12.268 -11.980 1.00 21.42 133 ILE A O 1
ATOM 797 N N . TRP A 1 105 ? 7.115 12.476 -13.113 1.00 17.43 134 TRP A N 1
ATOM 798 C CA . TRP A 1 105 ? 6.498 13.352 -12.129 1.00 16.91 134 TRP A CA 1
ATOM 799 C C . TRP A 1 105 ? 5.797 12.551 -11.040 1.00 16.43 134 TRP A C 1
ATOM 800 O O . TRP A 1 105 ? 5.044 11.613 -11.332 1.00 17.82 134 TRP A O 1
ATOM 811 N N . ALA A 1 106 ? 6.029 12.935 -9.785 1.00 16.39 135 ALA A N 1
ATOM 812 C CA . ALA A 1 106 ? 5.250 12.432 -8.658 1.00 16.60 135 ALA A CA 1
ATOM 813 C C . ALA A 1 106 ? 4.222 13.498 -8.296 1.00 16.63 135 ALA A C 1
ATOM 814 O O . ALA A 1 106 ? 4.579 14.567 -7.795 1.00 19.93 135 ALA A O 1
ATOM 816 N N . PHE A 1 107 ? 2.957 13.213 -8.548 1.00 14.44 136 PHE A N 1
ATOM 817 C CA . PHE A 1 107 ? 1.893 14.155 -8.212 1.00 13.81 136 PHE A CA 1
ATOM 818 C C . PHE A 1 107 ? 1.635 14.117 -6.717 1.00 13.75 136 PHE A C 1
ATOM 819 O O . PHE A 1 107 ? 1.471 13.029 -6.156 1.00 13.71 136 PHE A O 1
ATOM 827 N N . PRO A 1 108 ? 1.552 15.267 -6.051 1.00 13.68 137 PRO A N 1
ATOM 828 C CA . PRO A 1 108 ? 1.050 15.268 -4.671 1.00 13.83 137 PRO A CA 1
ATOM 829 C C . PRO A 1 108 ? -0.379 14.745 -4.657 1.00 14.48 137 PRO A C 1
ATOM 830 O O . PRO A 1 108 ? -1.197 15.102 -5.507 1.00 15.62 137 PRO A O 1
ATOM 834 N N . GLY A 1 109 ? -0.669 13.867 -3.713 1.00 13.91 138 GLY A N 1
ATOM 835 C CA . GLY A 1 109 ? -1.980 13.255 -3.634 1.00 14.05 138 GLY A CA 1
ATOM 836 C C . GLY A 1 109 ? -2.861 13.899 -2.587 1.00 13.48 138 GLY A C 1
ATOM 837 O O . GLY A 1 109 ? -2.860 15.121 -2.395 1.00 14.26 138 GLY A O 1
ATOM 838 N N . ASN A 1 110 ? -3.617 13.066 -1.905 1.00 13.33 139 ASN A N 1
ATOM 839 C CA . ASN A 1 110 ? -4.589 13.510 -0.926 1.00 11.92 139 ASN A CA 1
ATOM 840 C C . ASN A 1 110 ? -4.011 13.473 0.481 1.00 12.68 139 ASN A C 1
ATOM 841 O O . ASN A 1 110 ? -2.972 12.861 0.737 1.00 13.58 139 ASN A O 1
ATOM 846 N N . ILE A 1 111 ? -4.696 14.172 1.387 1.00 13.31 140 ILE A N 1
ATOM 847 C CA . ILE A 1 111 ? -4.312 14.251 2.792 1.00 13.49 140 ILE A CA 1
ATOM 848 C C . ILE A 1 111 ? -5.490 13.860 3.671 1.00 14.01 140 ILE A C 1
ATOM 849 O O . ILE A 1 111 ? -5.432 14.016 4.893 1.00 15.17 140 ILE A O 1
ATOM 854 N N . ASN A 1 112 ? -6.564 13.371 3.063 1.00 14.05 141 ASN A N 1
ATOM 855 C CA . ASN A 1 112 ? -7.770 12.954 3.771 1.00 13.90 141 ASN A CA 1
ATOM 856 C C . ASN A 1 112 ? -8.593 12.102 2.812 1.00 13.07 141 ASN A C 1
ATOM 857 O O . ASN A 1 112 ? -8.196 11.873 1.670 1.00 13.17 141 ASN A O 1
ATOM 862 N N . SER A 1 113 ? -9.756 11.645 3.274 1.00 13.12 142 SER A N 1
ATOM 863 C CA . SER A 1 113 ? -10.555 10.708 2.493 1.00 13.52 142 SER A CA 1
ATOM 864 C C . SER A 1 113 ? -11.386 11.383 1.414 1.00 12.91 142 SER A C 1
ATOM 865 O O . SER A 1 113 ? -11.704 10.739 0.407 1.00 13.98 142 SER A O 1
ATOM 868 N N . ASP A 1 114 ? -11.768 12.653 1.604 1.00 13.07 143 ASP A N 1
ATOM 869 C CA . ASP A 1 114 ? -12.794 13.252 0.761 1.00 14.09 143 ASP A CA 1
ATOM 870 C C . ASP A 1 114 ? -12.476 14.619 0.163 1.00 14.56 143 ASP A C 1
ATOM 871 O O . ASP A 1 114 ? -13.271 15.111 -0.642 1.00 15.32 143 ASP A O 1
ATOM 876 N N . GLY A 1 115 ? -11.343 15.231 0.487 1.00 14.08 144 GLY A N 1
ATOM 877 C CA . GLY A 1 115 ? -10.949 16.436 -0.223 1.00 14.91 144 GLY A CA 1
ATOM 878 C C . GLY A 1 115 ? -10.489 16.108 -1.638 1.00 13.90 144 GLY A C 1
ATOM 879 O O . GLY A 1 115 ? -9.744 15.156 -1.865 1.00 14.91 144 GLY A O 1
ATOM 880 N N . VAL A 1 116 ? -10.939 16.907 -2.602 1.00 15.47 145 VAL A N 1
ATOM 881 C CA . VAL A 1 116 ? -10.531 16.732 -3.995 1.00 15.54 145 VAL A CA 1
ATOM 882 C C . VAL A 1 116 ? -9.281 17.559 -4.250 1.00 15.62 145 VAL A C 1
ATOM 883 O O . VAL A 1 116 ? -9.223 18.737 -3.884 1.00 18.62 145 VAL A O 1
ATOM 887 N N . VAL A 1 117 ? -8.278 16.947 -4.876 1.00 13.75 146 VAL A N 1
ATOM 888 C CA . VAL A 1 117 ? -7.020 17.610 -5.207 1.00 13.84 146 VAL A CA 1
ATOM 889 C C . VAL A 1 117 ? -6.862 17.551 -6.719 1.00 13.45 146 VAL A C 1
ATOM 890 O O . VAL A 1 117 ? -6.758 16.459 -7.288 1.00 13.38 146 VAL A O 1
ATOM 894 N N . ARG A 1 118 ? -6.875 18.712 -7.371 1.00 14.52 147 ARG A N 1
ATOM 895 C CA . ARG A 1 118 ? -6.778 18.807 -8.823 1.00 14.30 147 ARG A CA 1
ATOM 896 C C . ARG A 1 118 ? -5.450 19.445 -9.205 1.00 14.38 147 ARG A C 1
ATOM 897 O O . ARG A 1 118 ? -5.056 20.462 -8.620 1.00 16.71 147 ARG A O 1
ATOM 905 N N . HIS A 1 119 ? -4.760 18.850 -10.180 1.00 13.60 148 HIS A N 1
ATOM 906 C CA . HIS A 1 119 ? -3.517 19.393 -10.711 1.00 14.19 148 HIS A CA 1
ATOM 907 C C . HIS A 1 119 ? -3.679 19.665 -12.196 1.00 14.21 148 HIS A C 1
ATOM 908 O O . HIS A 1 119 ? -4.070 18.774 -12.960 1.00 15.39 148 HIS A O 1
ATOM 915 N N . GLU A 1 120 ? -3.364 20.892 -12.602 1.00 15.16 149 GLU A N 1
ATOM 916 C CA . GLU A 1 120 ? -3.231 21.220 -14.013 1.00 16.57 149 GLU A CA 1
ATOM 917 C C . GLU A 1 120 ? -1.888 20.696 -14.502 1.00 16.05 149 GLU A C 1
ATOM 918 O O . GLU A 1 120 ? -0.852 20.950 -13.878 1.00 17.24 149 GLU A O 1
ATOM 924 N N . LEU A 1 121 ? -1.899 19.954 -15.604 1.00 15.29 150 LEU A N 1
ATOM 925 C CA . LEU A 1 121 ? -0.646 19.453 -16.148 1.00 15.30 150 LEU A CA 1
ATOM 926 C C . LEU A 1 121 ? 0.156 20.610 -16.729 1.00 15.23 150 LEU A C 1
ATOM 927 O O . LEU A 1 121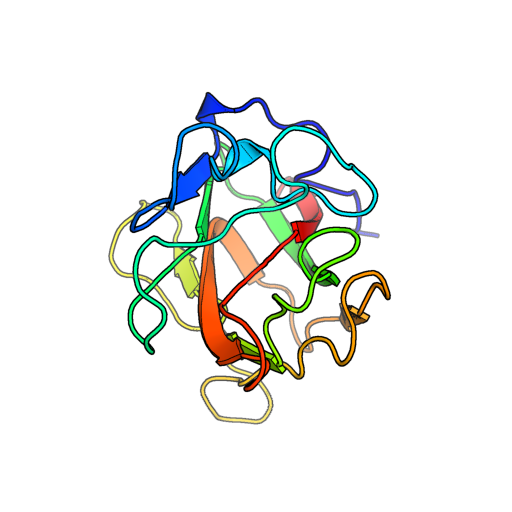 ? -0.404 21.515 -17.353 1.00 16.32 150 LEU A O 1
ATOM 932 N N . GLN A 1 122 ? 1.473 20.583 -16.507 1.00 15.18 151 GLN A N 1
ATOM 933 C CA . GLN A 1 122 ? 2.347 21.575 -17.126 1.00 16.66 151 GLN A CA 1
ATOM 934 C C . GLN A 1 122 ? 2.145 21.595 -18.630 1.00 18.93 151 GLN A C 1
ATOM 935 O O . GLN A 1 122 ? 2.049 22.665 -19.244 1.00 18.95 151 GLN A O 1
ATOM 941 N N . HIS A 1 123 ? 2.071 20.414 -19.238 1.00 20.57 152 HIS A N 1
ATOM 942 C CA . HIS A 1 123 ? 1.828 20.278 -20.659 1.00 22.10 152 HIS A CA 1
ATOM 943 C C . HIS A 1 123 ? 0.755 19.211 -20.834 1.00 22.62 152 HIS A C 1
ATOM 944 O O . HIS A 1 123 ? 0.814 18.155 -20.181 1.00 24.00 152 HIS A O 1
ATOM 951 N N . PRO A 1 124 ? -0.231 19.439 -21.690 1.00 23.15 153 PRO A N 1
ATOM 952 C CA . PRO A 1 124 ? -1.238 18.406 -21.926 1.00 21.98 153 PRO A CA 1
ATOM 953 C C . PRO A 1 124 ? -0.618 17.201 -22.615 1.00 20.23 153 PRO A C 1
ATOM 954 O O . PRO A 1 124 ? 0.403 17.297 -23.295 1.00 20.72 153 PRO A O 1
ATOM 958 N N . ILE A 1 125 ? -1.246 16.050 -22.420 1.00 19.07 154 ILE A N 1
ATOM 959 C CA . ILE A 1 125 ? -0.858 14.827 -23.101 1.00 19.77 154 ILE A CA 1
ATOM 960 C C . ILE A 1 125 ? -2.046 14.370 -23.928 1.00 18.05 154 ILE A C 1
ATOM 961 O O . ILE A 1 125 ? -3.174 14.835 -23.751 1.00 19.00 154 ILE A O 1
ATOM 966 N N . ILE A 1 126 ? -1.780 13.451 -24.848 1.00 17.24 155 ILE A N 1
ATOM 967 C CA . ILE A 1 126 ? -2.829 12.810 -25.628 1.00 17.05 155 ILE A CA 1
ATOM 968 C C . ILE A 1 126 ? -2.742 11.315 -25.383 1.00 17.44 155 ILE A C 1
ATOM 969 O O . ILE A 1 126 ? -1.663 10.725 -25.515 1.00 19.27 155 ILE A O 1
ATOM 974 N N . ALA A 1 127 ? -3.866 10.705 -25.011 1.00 15.62 156 ALA A N 1
ATOM 975 C CA . ALA A 1 127 ? -3.850 9.279 -24.727 1.00 15.83 156 ALA A CA 1
ATOM 976 C C . ALA A 1 127 ? -5.249 8.708 -24.860 1.00 14.79 156 ALA A C 1
ATOM 977 O O . ALA A 1 127 ? -6.247 9.400 -24.638 1.00 15.25 156 ALA A O 1
ATOM 979 N N . ARG A 1 128 ? -5.303 7.427 -25.221 1.00 14.29 157 ARG A N 1
ATOM 980 C CA . ARG A 1 128 ? -6.523 6.642 -25.119 1.00 13.31 157 ARG A CA 1
ATOM 981 C C . ARG A 1 128 ? -6.694 6.038 -23.730 1.00 13.34 157 ARG A C 1
ATOM 982 O O . ARG A 1 128 ? -7.814 5.993 -23.210 1.00 13.72 157 ARG A O 1
ATOM 990 N N . TYR A 1 129 ? -5.608 5.559 -23.123 1.00 13.44 158 TYR A N 1
ATOM 991 C CA . TYR A 1 129 ? -5.655 4.924 -21.815 1.00 12.81 158 TYR A CA 1
ATOM 992 C C . TYR A 1 129 ? -4.807 5.712 -20.832 1.00 12.49 158 TYR A C 1
ATOM 993 O O . TYR A 1 129 ? -3.734 6.211 -21.183 1.00 13.48 158 TYR A O 1
ATOM 1002 N N . VAL A 1 130 ? -5.272 5.785 -19.587 1.00 12.37 159 VAL A N 1
ATOM 1003 C CA . VAL A 1 130 ? -4.505 6.363 -18.489 1.00 12.79 159 VAL A CA 1
ATOM 1004 C C . VAL A 1 130 ? -4.448 5.355 -17.352 1.00 12.69 159 VAL A C 1
ATOM 1005 O O . VAL A 1 130 ? -5.435 4.667 -17.077 1.00 13.69 159 VAL A O 1
ATOM 1009 N N . ARG A 1 131 ? -3.281 5.238 -16.723 1.00 11.90 160 ARG A N 1
ATOM 1010 C CA . ARG A 1 131 ? -3.128 4.520 -15.467 1.00 12.10 160 ARG A CA 1
ATOM 1011 C C . ARG A 1 131 ? -2.660 5.473 -14.384 1.00 13.12 160 ARG A C 1
ATOM 1012 O O . ARG A 1 131 ? -1.755 6.288 -14.602 1.00 14.90 160 ARG A O 1
ATOM 1020 N N . ILE A 1 132 ? -3.266 5.348 -13.209 1.00 12.68 161 ILE A N 1
ATOM 1021 C CA . ILE A 1 132 ? -2.778 6.011 -12.007 1.00 12.37 161 ILE A CA 1
ATOM 1022 C C . ILE A 1 132 ? -2.068 4.957 -11.172 1.00 13.14 161 ILE A C 1
ATOM 1023 O O . ILE A 1 132 ? -2.644 3.906 -10.862 1.00 13.00 161 ILE A O 1
ATOM 1028 N N . VAL A 1 133 ? -0.814 5.222 -10.831 1.00 12.59 162 VAL A N 1
ATOM 1029 C CA . VAL A 1 133 ? 0.020 4.294 -10.078 1.00 13.37 162 VAL A CA 1
ATOM 1030 C C . VAL A 1 133 ? 0.319 4.933 -8.722 1.00 12.49 162 VAL A C 1
ATOM 1031 O O . VAL A 1 133 ? 1.134 5.868 -8.640 1.00 13.74 162 VAL A O 1
ATOM 1035 N N . PRO A 1 134 ? -0.295 4.464 -7.639 1.00 13.21 163 PRO A N 1
ATOM 1036 C CA . PRO A 1 134 ? 0.013 5.027 -6.316 1.00 13.78 163 PRO A CA 1
ATOM 1037 C C . PRO A 1 134 ? 1.469 4.790 -5.957 1.00 14.53 163 PRO A C 1
ATOM 1038 O O . PRO A 1 134 ? 2.018 3.709 -6.176 1.00 15.93 163 PRO A O 1
ATOM 1042 N N . LEU A 1 135 ? 2.101 5.829 -5.423 1.00 14.25 164 LEU A N 1
ATOM 1043 C CA . LEU A 1 135 ? 3.460 5.721 -4.908 1.00 16.02 164 LEU A CA 1
ATOM 1044 C C . LEU A 1 135 ? 3.513 5.648 -3.392 1.00 16.28 164 LEU A C 1
ATOM 1045 O O . LEU A 1 135 ? 4.481 5.114 -2.835 1.00 18.95 164 LEU A O 1
ATOM 1050 N N . ASP A 1 136 ? 2.503 6.178 -2.715 1.00 15.99 165 ASP A N 1
ATOM 1051 C CA . ASP A 1 136 ? 2.422 6.110 -1.263 1.00 16.50 165 ASP A CA 1
ATOM 1052 C C . ASP A 1 136 ? 0.965 6.329 -0.894 1.00 15.95 165 ASP A C 1
ATOM 1053 O O . ASP A 1 136 ? 0.172 6.819 -1.702 1.00 15.62 165 ASP A O 1
ATOM 1058 N N . TRP A 1 137 ? 0.625 5.958 0.335 1.00 15.48 166 TRP A N 1
ATOM 1059 C CA . TRP A 1 137 ? -0.753 5.995 0.798 1.00 15.44 166 TRP A CA 1
ATOM 1060 C C . TRP A 1 137 ? -0.758 6.251 2.297 1.00 15.48 166 TRP A C 1
ATOM 1061 O O . TRP A 1 137 ? 0.277 6.182 2.973 1.00 16.46 166 TRP A O 1
ATOM 1072 N N . ASN A 1 138 ? -1.945 6.525 2.818 1.00 14.74 167 ASN A N 1
ATOM 1073 C CA . ASN A 1 138 ? -2.074 6.863 4.229 1.00 15.86 167 ASN A CA 1
ATOM 1074 C C . ASN A 1 138 ? -1.659 5.686 5.107 1.00 17.29 167 ASN A C 1
ATOM 1075 O O . ASN A 1 138 ? -2.159 4.570 4.946 1.00 18.33 167 ASN A O 1
ATOM 1080 N N . GLY A 1 139 ? -0.769 5.948 6.066 1.00 19.52 168 GLY A N 1
ATOM 1081 C CA . GLY A 1 139 ? -0.212 4.869 6.867 1.00 21.40 168 GLY A CA 1
ATOM 1082 C C . GLY A 1 139 ? -1.229 4.143 7.727 1.00 21.76 168 GLY A C 1
ATOM 1083 O O . GLY A 1 139 ? -1.021 2.981 8.089 1.00 24.11 168 GLY A O 1
ATOM 1084 N N . GLU A 1 140 ? -2.328 4.809 8.077 1.00 19.87 169 GLU A N 1
ATOM 1085 C CA . GLU A 1 140 ? -3.375 4.188 8.878 1.00 20.16 169 GLU A CA 1
ATOM 1086 C C . GLU A 1 14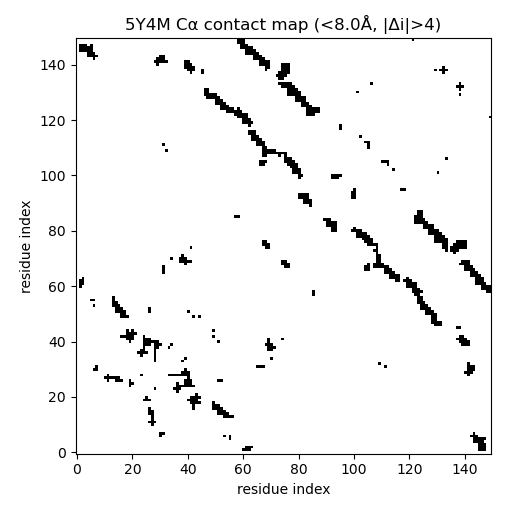0 ? -4.381 3.411 8.046 1.00 19.22 169 GLU A C 1
ATOM 1087 O O . GLU A 1 140 ? -5.347 2.875 8.601 1.00 20.37 169 GLU A O 1
ATOM 1093 N N . GLY A 1 141 ? -4.167 3.313 6.742 1.00 17.88 170 GLY A N 1
ATOM 1094 C CA . GLY A 1 141 ? -5.044 2.542 5.873 1.00 17.31 170 GLY A CA 1
ATOM 1095 C C . GLY A 1 141 ? -4.301 1.974 4.708 1.00 16.27 170 GLY A C 1
ATOM 1096 O O . GLY A 1 141 ? -3.149 1.530 4.837 1.00 17.87 170 GLY A O 1
ATOM 1097 N N . ARG A 1 142 ? -4.956 1.972 3.560 1.00 15.64 171 ARG A N 1
ATOM 1098 C CA . ARG A 1 142 ? -4.438 1.391 2.338 1.00 15.83 171 ARG A CA 1
ATOM 1099 C C . ARG A 1 142 ? -4.669 2.383 1.205 1.00 14.26 171 ARG A C 1
ATOM 1100 O O . ARG A 1 142 ? -5.234 3.463 1.398 1.00 14.86 171 ARG A O 1
ATOM 1108 N N . ILE A 1 143 ? -4.198 2.029 0.014 1.00 13.69 172 ILE A N 1
ATOM 1109 C CA . ILE A 1 143 ? -4.566 2.777 -1.176 1.00 13.59 172 ILE A CA 1
ATOM 1110 C C . ILE A 1 143 ? -6.079 2.822 -1.273 1.00 13.61 172 ILE A C 1
ATOM 1111 O O . ILE A 1 143 ? -6.756 1.798 -1.118 1.00 14.24 172 ILE A O 1
ATOM 1116 N N . GLY A 1 144 ? -6.618 4.017 -1.496 1.00 12.98 173 GLY A N 1
ATOM 1117 C CA . GLY A 1 144 ? -8.023 4.211 -1.797 1.00 12.95 173 GLY A CA 1
ATOM 1118 C C . GLY A 1 144 ? -8.131 5.386 -2.740 1.00 11.74 173 GLY A C 1
ATOM 1119 O O . GLY A 1 144 ? -7.433 6.385 -2.540 1.00 13.13 173 GLY A O 1
ATOM 1120 N N . LEU A 1 145 ? -8.961 5.292 -3.779 1.00 11.79 174 LEU A N 1
ATOM 1121 C CA . LEU A 1 145 ? -8.823 6.251 -4.863 1.00 11.21 174 LEU A CA 1
ATOM 1122 C C . LEU A 1 145 ? -10.129 6.455 -5.616 1.00 10.87 174 LEU A C 1
ATOM 1123 O O . LEU A 1 145 ? -10.827 5.495 -5.961 1.00 11.26 174 LEU A O 1
ATOM 1128 N N . ARG A 1 146 ? -10.432 7.724 -5.882 1.00 11.39 175 ARG A N 1
ATOM 1129 C CA . ARG A 1 146 ? -11.410 8.154 -6.874 1.00 11.47 175 ARG A CA 1
ATOM 1130 C C . ARG A 1 146 ? -10.736 9.226 -7.713 1.00 11.16 175 ARG A C 1
ATOM 1131 O O . ARG A 1 146 ? -9.913 9.989 -7.200 1.00 11.92 175 ARG A O 1
ATOM 1139 N N . ILE A 1 147 ? -11.060 9.277 -9.013 1.00 11.74 176 ILE A N 1
ATOM 1140 C CA . ILE A 1 147 ? -10.352 10.161 -9.933 1.00 12.31 176 ILE A CA 1
ATOM 1141 C C . ILE A 1 147 ? -11.314 10.921 -10.833 1.00 12.14 176 ILE A C 1
ATOM 1142 O O . ILE A 1 147 ? -12.487 10.569 -10.993 1.00 13.29 176 ILE A O 1
ATOM 1147 N N . GLU A 1 148 ? -10.775 11.976 -11.434 1.00 12.04 177 GLU A N 1
ATOM 1148 C CA . GLU A 1 148 ? -11.339 12.603 -12.616 1.00 12.21 177 GLU A CA 1
ATOM 1149 C C . GLU A 1 148 ? -10.175 12.995 -13.507 1.00 12.69 177 GLU A C 1
ATOM 1150 O O . GLU A 1 148 ? -9.078 13.286 -13.027 1.00 13.01 177 GLU A O 1
ATOM 1156 N N . VAL A 1 149 ? -10.409 12.967 -14.814 1.00 12.48 178 VAL A N 1
ATOM 1157 C CA . VAL A 1 149 ? -9.415 13.367 -15.798 1.00 13.30 178 VAL A CA 1
ATOM 1158 C C . VAL A 1 149 ? -10.107 14.350 -16.726 1.00 12.75 178 VAL A C 1
ATOM 1159 O O . VAL A 1 149 ? -11.171 14.040 -17.267 1.00 14.13 178 VAL A O 1
ATOM 1163 N N . TYR A 1 150 ? -9.528 15.538 -16.884 1.00 13.47 179 TYR A N 1
ATOM 1164 C CA . TYR A 1 150 ? -10.169 16.628 -17.611 1.00 14.01 179 TYR A CA 1
ATOM 1165 C C . TYR A 1 150 ? -9.522 16.783 -18.976 1.00 14.69 179 TYR A C 1
ATOM 1166 O O . TYR A 1 150 ? -8.296 16.801 -19.075 1.00 15.67 179 TYR A O 1
ATOM 1175 N N . GLY A 1 151 ? -10.344 16.919 -20.017 1.00 14.95 180 GLY A N 1
ATOM 1176 C CA . GLY A 1 151 ? -9.789 17.033 -21.356 1.00 16.46 180 GLY A CA 1
ATOM 1177 C C . GLY A 1 151 ? -10.867 17.088 -22.413 1.00 17.27 180 GLY A C 1
ATOM 1178 O O . GLY A 1 151 ? -11.969 17.588 -22.177 1.00 18.73 180 GLY A O 1
ATOM 1179 N N . CYS A 1 152 ? -10.531 16.566 -23.588 1.00 18.20 181 CYS A N 1
ATOM 1180 C CA . CYS A 1 152 ? -11.407 16.704 -24.741 1.00 20.27 181 CYS A CA 1
ATOM 1181 C C . CYS A 1 152 ? -10.940 15.719 -25.800 1.00 20.86 181 CYS A C 1
ATOM 1182 O O . CYS A 1 152 ? -9.891 15.089 -25.666 1.00 19.56 181 CYS A O 1
ATOM 1185 N N . ALA A 1 153 ? -11.738 15.586 -26.855 1.00 22.88 182 ALA A N 1
ATOM 1186 C CA . ALA A 1 153 ? -11.342 14.736 -27.967 1.00 23.90 182 ALA A CA 1
ATOM 1187 C C . ALA A 1 153 ? -10.081 15.297 -28.608 1.00 25.03 182 ALA A C 1
ATOM 1188 O O . ALA A 1 153 ? -9.963 16.506 -28.826 1.00 25.81 182 ALA A O 1
ATOM 1190 N N . ALA A 1 154 ? -9.123 14.418 -28.886 1.00 25.17 183 ALA A N 1
ATOM 1191 C CA . ALA A 1 154 ? -7.855 14.853 -29.467 1.00 28.43 183 ALA A CA 1
ATOM 1192 C C . ALA A 1 154 ? -8.065 15.428 -30.852 1.00 33.08 183 ALA A C 1
ATOM 1193 O O . ALA A 1 154 ? -7.519 16.477 -31.194 1.00 35.12 183 ALA A O 1
#

B-factor: mean 21.31, std 11.3, range [10.87, 73.76]

InterPro domains:
  IPR000421 Coagulation factor 5/8, C-terminal domain [PF00754] (49-178)
  IPR000421 Coagulation factor 5/8, C-terminal domain [PS01285] (73-102)
  IPR000421 Coagulation factor 5/8, C-terminal domain [PS01286] (163-181)
  IPR000421 Coagulation factor 5/8, C-terminal domain [PS50022] (35-181)
  IPR000421 Coagulation factor 5/8, C-terminal domain [SM00231] (34-181)
  IPR000421 Coagulation factor 5/8, C-terminal domain [cd00057] (70-180)
  IPR000742 EGF-like domain [PS50026] (554-591)
  IPR000742 EGF-like domain [PS50026] (964-1002)
  IPR000742 EGF-like domain [SM00181] (557-591)
  IPR000742 EGF-like domain [SM00181] (966-1002)
  IPR001791 Laminin G domain [PF02210] (216-344)
  IPR001791 Laminin G domain [PF02210] (401-529)
  IPR001791 Laminin G domain [PF02210] (827-944)
  IPR001791 Laminin G domain [PF02210] (1055-1186)
  IPR001791 Laminin G domain [PS50025] (187-368)
  IPR001791 Laminin G domain [PS50025] (373-552)
  IPR001791 Laminin G domain [PS50025] (799-963)
  IPR001791 Laminin G domain [PS50025] (1023-1214)
  IPR001791 Laminin G domain [SM00282] (208-345)
  IPR001791 Laminin G domain [SM00282] (393-529)

GO terms:
  GO:0005515 protein binding (F, IPI)
  GO:0008283 cell population proliferation (P, IDA)
  GO:0005769 early endosome (C, IDA)
  GO:0005794 Golgi apparatus (C, IDA)
  GO:0009986 cell surface (C, IDA)
  GO:0016020 membrane (C, IDA)
  GO:0030673 axolemma (C, IDA)
  GO:0008076 voltage-gated potassium channel complex (C, IDA)
  GO:0021756 striatum development (P, IEP)
  GO:0021761 limbic system development (P, IEP)
  GO:0021794 thalamus development (P, IEP)
  GO:0021987 cerebral cortex development (P, IEP)
  GO:0071109 superior temporal gyrus development (P, IEP)
  GO:0007420 brain development (P, TAS)
  GO:0035176 social behavior (P, IMP)
  GO:0042297 vocal learning (P, IMP)
  GO:0030534 adult behavior (P, IMP)
  GO:0071625 vocalization behavior (P, IMP)
  GO:0007612 learning (P, IMP)
  GO:0019899 enzyme binding (F, IPI)

Solvent-accessible surface area: 6852 Å² total; per-residue (Å²): 161,25,65,97,76,22,0,41,72,32,79,101,140,15,14,44,24,42,35,40,78,50,57,50,34,30,19,7,64,0,28,22,105,94,144,38,49,20,1,0,0,0,1,59,90,22,55,100,180,18,60,1,24,0,36,17,46,88,116,36,55,0,26,0,2,0,2,5,0,40,83,79,27,50,12,40,0,46,69,0,81,0,30,31,2,52,79,20,160,126,55,89,37,0,84,29,102,72,101,71,61,49,2,76,9,1,148,63,18,45,31,64,40,107,40,110,15,115,72,72,8,63,0,77,27,1,40,2,18,0,28,66,52,22,78,155,16,132,0,0,0,0,4,4,0,25,0,26,75,77

Foldseek 3Di:
DFFAWQLQPDDLVQKDKPAFCDPLQRQNLQAAPGQGRQQFHFHNDFAQPIKIKGFSPAKWKFFKKKKAFRPPDQAAFQKKWKWFAAPPDPTHTDDDPHGRDIHGIDDDHHDMDMDTRPHIDMHRMMMIGGHGIRPVDGHGIHMTITGGHD

CATH classification: 2.60.120.260

Radius of gyration: 13.78 Å; Cα contacts (8 Å, |Δi|>4): 444; chains: 1; bounding box: 34×32×38 Å

Organism: Homo sapiens (NCBI:txid9606)

Secondary structure (DSSP, 8-state):
---EESSTT--GGGEEES--SSGGG-GGG-BTT---TTSSB--SS-STT--EEEEEEEEEEEEEEEEE-STTSS--EEEEEEEEESSSSS-EE-EETTEE--EE--SSSS--EEEEEEEEEEEEEEEEEEEEE-TTS---BEEEEEEEE-